Protein AF-A0A1C5TEP1-F1 (afdb_monomer_lite)

Secondary structure (DSSP, 8-state):
--------TT-EEEEEEEETTEEEEEEEEEEEEEETTEEEEEETTS-EEEEEGGGEEEEEEE-----

Structure (mmCIF, N/CA/C/O backbone):
data_AF-A0A1C5TEP1-F1
#
_entry.id   AF-A0A1C5TEP1-F1
#
loop_
_atom_site.group_PDB
_atom_site.id
_atom_site.type_symbol
_atom_site.label_atom_id
_atom_site.label_alt_id
_atom_site.label_comp_id
_atom_site.label_asym_id
_atom_site.label_entity_id
_atom_site.label_seq_id
_atom_site.pdbx_PDB_ins_code
_atom_site.Cartn_x
_atom_site.Cartn_y
_atom_site.Cartn_z
_atom_site.occupancy
_atom_site.B_iso_or_equiv
_atom_site.auth_seq_id
_atom_site.auth_comp_id
_atom_site.auth_asym_id
_atom_site.auth_atom_id
_atom_site.pdbx_PDB_model_num
ATOM 1 N N . MET A 1 1 ? 7.431 6.095 16.951 1.00 40.44 1 MET A N 1
ATOM 2 C CA . MET A 1 1 ? 6.762 5.842 15.658 1.00 40.44 1 MET A CA 1
ATOM 3 C C . MET A 1 1 ? 7.773 5.121 14.787 1.00 40.44 1 MET A C 1
ATOM 5 O O . MET A 1 1 ? 8.898 5.604 14.763 1.00 40.44 1 MET A O 1
ATOM 9 N N . PRO A 1 2 ? 7.474 3.955 14.193 1.00 38.59 2 PRO A N 1
ATOM 10 C CA . PRO A 1 2 ? 8.443 3.304 13.322 1.00 38.59 2 PRO A CA 1
ATOM 11 C C . PRO A 1 2 ? 8.611 4.148 12.051 1.00 38.59 2 PRO A C 1
ATOM 13 O O . PRO A 1 2 ? 7.622 4.487 11.400 1.00 38.59 2 PRO A O 1
ATOM 16 N N . GLU A 1 3 ? 9.851 4.529 11.746 1.00 45.66 3 GLU A N 1
ATOM 17 C CA . GLU A 1 3 ? 10.222 5.146 10.471 1.00 45.66 3 GLU A CA 1
ATOM 18 C C . GLU A 1 3 ? 9.970 4.136 9.352 1.00 45.66 3 GLU A C 1
ATOM 20 O O . GLU A 1 3 ? 10.588 3.070 9.323 1.00 45.66 3 GLU A O 1
ATOM 25 N N . ILE A 1 4 ? 9.072 4.468 8.425 1.00 54.75 4 ILE A N 1
ATOM 26 C CA . ILE A 1 4 ? 9.014 3.777 7.139 1.00 54.75 4 ILE A CA 1
ATOM 27 C C . ILE A 1 4 ? 10.230 4.263 6.361 1.00 54.75 4 ILE A C 1
ATOM 29 O O . ILE A 1 4 ? 10.216 5.350 5.786 1.00 54.75 4 ILE A O 1
ATOM 33 N N . LYS A 1 5 ? 11.315 3.486 6.400 1.00 53.34 5 LYS A N 1
ATOM 34 C CA . LYS A 1 5 ? 12.433 3.695 5.486 1.00 53.34 5 LYS A CA 1
ATOM 35 C C . LYS A 1 5 ? 11.936 3.383 4.083 1.00 53.34 5 LYS A C 1
ATOM 37 O O . LYS A 1 5 ? 11.453 2.282 3.838 1.00 53.34 5 LYS A O 1
ATOM 42 N N . LEU A 1 6 ? 12.038 4.370 3.198 1.00 53.75 6 LEU A N 1
ATOM 43 C CA . LEU A 1 6 ? 11.890 4.168 1.763 1.00 53.75 6 LEU A CA 1
ATOM 44 C C . LEU A 1 6 ? 12.956 3.143 1.356 1.00 53.75 6 LEU A C 1
ATOM 46 O O . LEU A 1 6 ? 14.149 3.441 1.419 1.00 53.75 6 LEU A O 1
ATOM 50 N N . MET A 1 7 ? 12.523 1.917 1.074 1.00 54.97 7 MET A N 1
ATOM 51 C CA . MET A 1 7 ? 13.367 0.892 0.464 1.00 54.97 7 MET A CA 1
ATOM 52 C C . MET A 1 7 ? 13.465 1.183 -1.033 1.00 54.97 7 MET A C 1
ATOM 54 O O . MET A 1 7 ? 12.643 1.936 -1.565 1.00 54.97 7 MET A O 1
ATOM 58 N N . SER A 1 8 ? 14.528 0.695 -1.671 1.00 52.78 8 SER A N 1
ATOM 59 C CA . SER A 1 8 ? 14.808 0.982 -3.077 1.00 52.78 8 SER A CA 1
ATOM 60 C C . SER A 1 8 ? 13.585 0.675 -3.937 1.00 52.78 8 SER A C 1
ATOM 62 O O . SER A 1 8 ? 12.854 -0.276 -3.683 1.00 52.78 8 SER A O 1
ATOM 64 N N . THR A 1 9 ? 13.367 1.486 -4.970 1.00 55.91 9 THR A N 1
ATOM 65 C CA . THR A 1 9 ? 12.240 1.370 -5.912 1.00 55.91 9 THR A CA 1
ATOM 66 C C . THR A 1 9 ? 12.126 0.012 -6.609 1.00 55.91 9 THR A C 1
ATOM 68 O O . THR A 1 9 ? 11.093 -0.265 -7.205 1.00 55.91 9 THR A O 1
ATOM 71 N N . ASP A 1 10 ? 13.160 -0.821 -6.534 1.00 57.97 10 ASP A N 1
ATOM 72 C CA . ASP A 1 10 ? 13.206 -2.146 -7.149 1.00 57.97 10 ASP A CA 1
ATOM 73 C C . ASP A 1 10 ? 12.718 -3.270 -6.210 1.00 57.97 10 ASP A C 1
ATOM 75 O O . ASP A 1 10 ? 12.469 -4.382 -6.666 1.00 57.97 10 ASP A O 1
ATOM 79 N N . ASP A 1 11 ? 12.492 -2.990 -4.921 1.00 62.44 11 ASP A N 1
ATOM 80 C CA . ASP A 1 11 ? 12.070 -4.009 -3.956 1.00 62.44 11 ASP A CA 1
ATOM 81 C C . ASP A 1 11 ? 10.548 -4.228 -4.008 1.00 62.44 11 ASP A C 1
ATOM 83 O O . ASP A 1 11 ? 9.742 -3.310 -3.806 1.00 62.44 11 ASP A O 1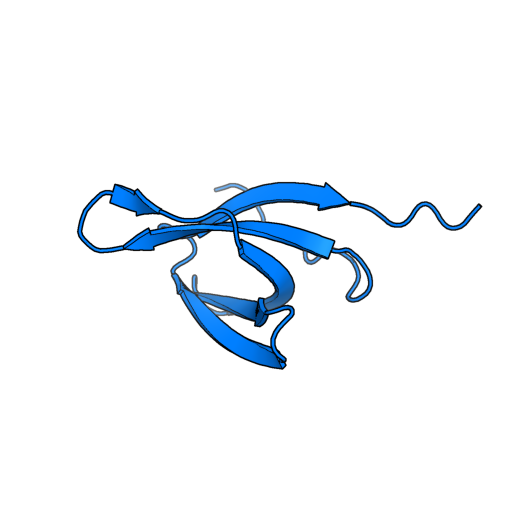
ATOM 87 N N . ALA A 1 12 ? 10.126 -5.471 -4.249 1.00 65.88 12 ALA A N 1
ATOM 88 C CA . ALA A 1 12 ? 8.721 -5.849 -4.153 1.00 65.88 12 ALA A CA 1
ATOM 89 C C . ALA A 1 12 ? 8.296 -5.897 -2.675 1.00 65.88 12 ALA A C 1
ATOM 91 O O . ALA A 1 12 ? 8.879 -6.606 -1.848 1.00 65.88 12 ALA A O 1
ATOM 92 N N . ILE A 1 13 ? 7.250 -5.145 -2.327 1.00 73.81 13 ILE A N 1
ATOM 93 C CA . ILE A 1 13 ? 6.715 -5.064 -0.969 1.00 73.81 13 ILE A CA 1
ATOM 94 C 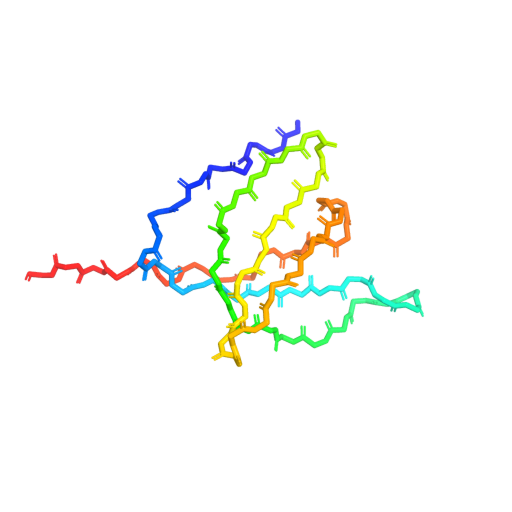C . ILE A 1 13 ? 5.313 -5.663 -0.949 1.00 73.81 13 ILE A C 1
ATOM 96 O O . ILE A 1 13 ? 4.394 -5.235 -1.652 1.00 73.81 13 ILE A O 1
ATOM 100 N N . TYR A 1 14 ? 5.114 -6.637 -0.069 1.00 78.75 14 TYR A N 1
ATOM 101 C CA . TYR A 1 14 ? 3.791 -7.181 0.184 1.00 78.75 14 TYR A CA 1
ATOM 102 C C . TYR A 1 14 ? 3.134 -6.423 1.325 1.00 78.75 14 TYR A C 1
ATOM 104 O O . TYR A 1 14 ? 3.646 -6.387 2.445 1.00 78.75 14 TYR A O 1
ATOM 112 N N . VAL A 1 15 ? 1.963 -5.855 1.063 1.00 79.81 15 VAL A N 1
ATOM 113 C CA . VAL A 1 15 ? 1.216 -5.051 2.024 1.00 79.81 15 VAL A CA 1
ATOM 114 C C . VAL A 1 15 ? -0.184 -5.606 2.279 1.00 79.81 15 VAL A C 1
ATOM 116 O O . VAL A 1 15 ? -0.752 -6.340 1.473 1.00 79.81 15 VAL A O 1
ATOM 119 N N . GLN A 1 16 ? -0.759 -5.246 3.423 1.00 84.75 16 GLN A N 1
ATOM 120 C CA . GLN A 1 16 ? -2.176 -5.408 3.733 1.00 84.75 16 GLN A CA 1
ATOM 121 C C . GLN A 1 16 ? -2.815 -4.052 3.979 1.00 84.75 16 GLN A C 1
ATOM 123 O O . GLN A 1 16 ? -2.237 -3.194 4.653 1.00 84.75 16 GLN A O 1
ATOM 128 N N . LEU A 1 17 ? -4.045 -3.903 3.491 1.00 82.44 17 LEU A N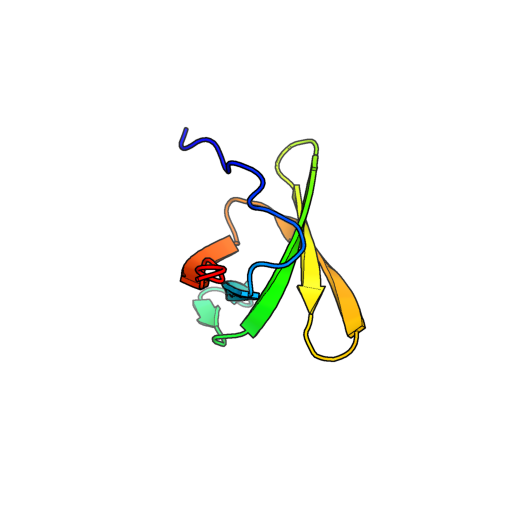 1
ATOM 129 C CA . LEU A 1 17 ? -4.826 -2.683 3.640 1.00 82.44 17 LEU A CA 1
ATOM 130 C C . LEU A 1 17 ? -5.962 -2.889 4.637 1.00 82.44 17 LEU A C 1
ATOM 132 O O . LEU A 1 17 ? -6.683 -3.892 4.602 1.00 82.44 17 LEU A O 1
ATOM 136 N N . TRP A 1 18 ? -6.157 -1.915 5.520 1.00 81.50 18 TRP A N 1
ATOM 137 C CA . TRP A 1 18 ? -7.343 -1.865 6.364 1.00 81.50 18 TRP A CA 1
ATOM 138 C C . TRP A 1 18 ? -8.517 -1.272 5.587 1.00 81.50 18 TRP A C 1
ATOM 140 O O . TRP A 1 18 ? -8.552 -0.075 5.295 1.00 81.50 18 TRP A O 1
ATOM 150 N N . THR A 1 19 ? -9.512 -2.105 5.288 1.00 78.69 19 THR A N 1
ATOM 151 C CA . THR A 1 19 ? -10.738 -1.698 4.591 1.00 78.69 19 THR A CA 1
ATOM 152 C C . THR A 1 19 ? -11.958 -2.286 5.294 1.00 78.69 19 THR A C 1
ATOM 154 O O . THR A 1 19 ? -11.932 -3.414 5.788 1.00 78.69 19 THR A O 1
ATOM 157 N N . ASN A 1 20 ? -13.044 -1.512 5.382 1.00 81.12 20 ASN A N 1
ATOM 158 C CA . ASN A 1 20 ? -14.324 -1.954 5.957 1.00 81.12 20 ASN A CA 1
ATOM 159 C C . ASN A 1 20 ? -14.211 -2.612 7.352 1.00 81.12 20 ASN A C 1
ATOM 161 O O . ASN A 1 20 ? -14.897 -3.590 7.642 1.00 81.12 20 ASN A O 1
ATOM 165 N N . GLY A 1 21 ? -13.331 -2.092 8.215 1.00 84.12 21 GLY A N 1
ATOM 166 C CA . GLY A 1 21 ? -13.186 -2.565 9.597 1.00 84.12 21 GLY A CA 1
ATOM 167 C C . GLY A 1 21 ? -12.381 -3.858 9.773 1.00 84.12 21 GLY A C 1
ATOM 168 O O . GLY A 1 21 ? -12.443 -4.456 10.844 1.00 84.12 21 GLY A O 1
ATOM 169 N N . ALA A 1 22 ? -11.635 -4.301 8.756 1.00 85.25 22 ALA A N 1
ATOM 170 C CA . ALA A 1 22 ? -10.733 -5.444 8.863 1.00 85.25 22 ALA A CA 1
ATOM 171 C C . ALA A 1 22 ? -9.475 -5.273 7.993 1.00 85.25 22 ALA A C 1
ATOM 173 O O . ALA A 1 22 ? -9.502 -4.596 6.965 1.00 85.25 22 ALA A O 1
ATOM 174 N N . TRP A 1 23 ? -8.380 -5.943 8.367 1.00 82.88 23 TRP A N 1
ATOM 175 C CA . TRP A 1 23 ? -7.221 -6.121 7.486 1.00 82.88 23 TRP A CA 1
ATOM 176 C C . TRP A 1 23 ? -7.608 -7.084 6.366 1.00 82.88 23 TRP A C 1
ATOM 178 O O . TRP A 1 23 ? -8.055 -8.205 6.628 1.00 82.88 23 TRP A O 1
ATOM 188 N N . ARG A 1 24 ? -7.487 -6.640 5.117 1.00 76.62 24 ARG A N 1
ATOM 189 C CA . ARG A 1 24 ? -7.882 -7.406 3.933 1.00 76.62 24 ARG A CA 1
ATOM 190 C C . ARG A 1 24 ? -6.740 -7.431 2.922 1.00 76.62 24 ARG A C 1
ATOM 192 O O . ARG A 1 24 ? -6.001 -6.461 2.831 1.00 76.62 24 ARG A O 1
ATOM 199 N N . HIS A 1 25 ? -6.698 -8.534 2.167 1.00 69.94 25 HIS A N 1
ATOM 200 C CA . HIS A 1 25 ? -5.889 -8.794 0.968 1.00 69.94 25 HIS A CA 1
ATOM 201 C C . HIS A 1 25 ? -4.370 -8.589 1.126 1.00 69.94 25 HIS A C 1
ATOM 203 O O . HIS A 1 25 ? -3.906 -7.505 1.454 1.00 69.94 25 HIS A O 1
ATOM 209 N N . LYS A 1 26 ? -3.578 -9.637 0.857 1.00 74.69 26 LYS A N 1
ATOM 210 C CA . LYS A 1 26 ? -2.144 -9.467 0.580 1.00 74.69 26 LYS A CA 1
ATOM 211 C C . LYS A 1 26 ? -2.063 -8.852 -0.817 1.00 74.69 26 LYS A C 1
ATOM 213 O O . LYS A 1 26 ? -2.513 -9.480 -1.769 1.00 74.69 26 LYS A O 1
ATOM 218 N N . ILE A 1 27 ? -1.579 -7.623 -0.907 1.00 75.31 27 ILE A N 1
ATOM 219 C CA . ILE A 1 27 ? -1.370 -6.901 -2.161 1.00 75.31 27 ILE A CA 1
ATOM 220 C C . ILE A 1 27 ? 0.136 -6.803 -2.371 1.00 75.31 27 ILE A C 1
ATOM 222 O O . ILE A 1 27 ? 0.862 -6.485 -1.432 1.00 75.31 27 ILE A O 1
ATOM 226 N N . CYS A 1 28 ? 0.598 -7.115 -3.575 1.00 75.88 28 CYS A N 1
ATOM 227 C CA . CYS A 1 28 ? 1.983 -6.910 -3.975 1.00 75.88 28 CYS A CA 1
ATOM 228 C C . CYS A 1 28 ? 2.102 -5.546 -4.659 1.00 75.88 28 CYS A C 1
ATOM 230 O O . CYS A 1 28 ? 1.280 -5.204 -5.510 1.00 75.88 28 CYS A O 1
ATOM 232 N N . GLY A 1 29 ? 3.103 -4.760 -4.282 1.00 79.00 29 GLY A N 1
ATOM 233 C CA . GLY A 1 29 ? 3.370 -3.471 -4.904 1.00 79.00 29 GLY A CA 1
ATOM 234 C C . GLY A 1 29 ? 4.697 -2.881 -4.449 1.00 79.00 29 GLY A C 1
ATOM 235 O O . GLY A 1 29 ? 5.445 -3.496 -3.698 1.00 79.00 29 GLY A O 1
ATOM 236 N N . GLN A 1 30 ? 4.986 -1.671 -4.897 1.00 82.50 30 GLN A N 1
ATOM 237 C CA . GLN A 1 30 ? 6.174 -0.911 -4.530 1.00 82.50 30 GLN A CA 1
ATOM 238 C C . GLN A 1 30 ? 5.753 0.322 -3.736 1.00 82.50 30 GLN A C 1
ATOM 240 O O . GLN A 1 30 ? 4.819 1.031 -4.118 1.00 82.50 30 GLN A O 1
ATOM 245 N N . VAL A 1 31 ? 6.440 0.598 -2.627 1.00 82.12 31 VAL A N 1
ATOM 246 C CA . VAL A 1 31 ? 6.282 1.875 -1.922 1.00 82.12 31 VAL A CA 1
ATOM 247 C C . VAL A 1 31 ? 7.051 2.925 -2.706 1.00 82.12 31 VAL A C 1
ATOM 249 O O . VAL A 1 31 ? 8.274 2.901 -2.762 1.00 82.12 31 VAL A O 1
ATOM 252 N N . VAL A 1 32 ? 6.324 3.865 -3.295 1.00 83.62 32 VAL A N 1
ATOM 253 C CA . VAL A 1 32 ? 6.898 4.903 -4.163 1.00 83.62 32 VAL A CA 1
ATOM 254 C C . VAL A 1 32 ? 7.114 6.228 -3.435 1.00 83.62 32 VAL A C 1
ATOM 256 O O . VAL A 1 32 ? 7.831 7.098 -3.921 1.00 83.62 32 VAL A O 1
ATOM 259 N N . GLY A 1 33 ? 6.540 6.388 -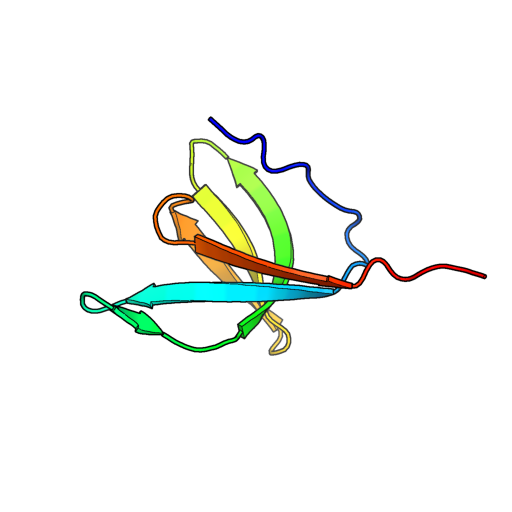2.241 1.00 80.94 33 GLY A N 1
ATOM 260 C CA . GLY A 1 33 ? 6.766 7.561 -1.406 1.00 80.94 33 GLY A CA 1
ATOM 261 C C . GLY A 1 33 ? 5.940 7.561 -0.127 1.00 80.94 33 GLY A C 1
ATOM 262 O O . GLY A 1 33 ? 4.995 6.789 0.033 1.00 80.94 33 GLY A O 1
ATOM 263 N N . SER A 1 34 ? 6.284 8.460 0.792 1.00 85.38 34 SER A N 1
ATOM 264 C CA . SER A 1 34 ? 5.442 8.789 1.939 1.00 85.38 34 SER A CA 1
ATOM 265 C C . SER A 1 34 ? 5.425 10.298 2.170 1.00 85.38 34 SER A C 1
ATOM 267 O O . SER A 1 34 ? 6.441 10.977 2.016 1.00 85.38 34 SER A O 1
ATOM 269 N N . TYR A 1 35 ? 4.254 10.838 2.499 1.00 85.50 35 TYR A N 1
ATOM 270 C CA . TYR A 1 35 ? 4.063 12.264 2.753 1.00 85.50 35 TYR A CA 1
ATOM 271 C C . TYR A 1 35 ? 2.928 12.476 3.756 1.00 85.50 35 TYR A C 1
ATOM 273 O O . TYR A 1 35 ? 1.845 11.924 3.594 1.00 85.50 35 TYR A O 1
ATOM 281 N N . GLU A 1 36 ? 3.192 13.245 4.818 1.00 89.38 36 GLU A N 1
ATOM 282 C CA . GLU A 1 36 ?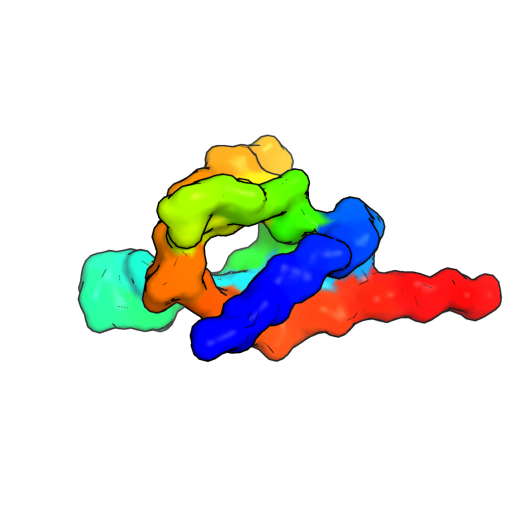 2.214 13.616 5.861 1.00 89.38 36 GLU A CA 1
ATOM 283 C C . GLU A 1 36 ? 1.353 12.450 6.403 1.00 89.38 36 GLU A C 1
ATOM 285 O O . GLU A 1 36 ? 0.159 12.589 6.654 1.00 89.38 36 GLU A O 1
ATOM 290 N N . GLY A 1 37 ? 1.962 11.277 6.610 1.00 85.38 37 GLY A N 1
ATOM 291 C CA . GLY A 1 37 ? 1.269 10.094 7.141 1.00 85.38 37 GLY A CA 1
ATOM 292 C C . GLY A 1 37 ? 0.467 9.302 6.103 1.00 85.38 37 GLY A C 1
ATOM 293 O O . GLY A 1 37 ? -0.205 8.337 6.467 1.00 85.38 37 GLY A O 1
ATOM 294 N N . MET A 1 38 ? 0.564 9.664 4.825 1.00 86.69 38 MET A N 1
ATOM 295 C CA . MET A 1 38 ? 0.116 8.870 3.684 1.00 86.69 38 MET A CA 1
ATOM 296 C C . MET A 1 38 ? 1.307 8.144 3.055 1.00 86.69 38 MET A C 1
ATOM 298 O O . MET A 1 38 ? 2.428 8.655 3.042 1.00 86.69 38 MET A O 1
ATOM 302 N N . VAL A 1 39 ? 1.060 6.951 2.527 1.00 87.31 39 VAL A N 1
ATOM 303 C CA . VAL A 1 39 ? 2.030 6.132 1.799 1.00 87.31 39 VAL A CA 1
ATOM 304 C C . VAL A 1 39 ? 1.477 5.871 0.406 1.00 87.31 39 VAL A C 1
ATOM 306 O O . VAL A 1 39 ? 0.371 5.346 0.275 1.00 87.31 39 VAL A O 1
ATOM 309 N N . GLY A 1 40 ? 2.250 6.240 -0.609 1.00 87.81 40 GLY A N 1
ATOM 310 C CA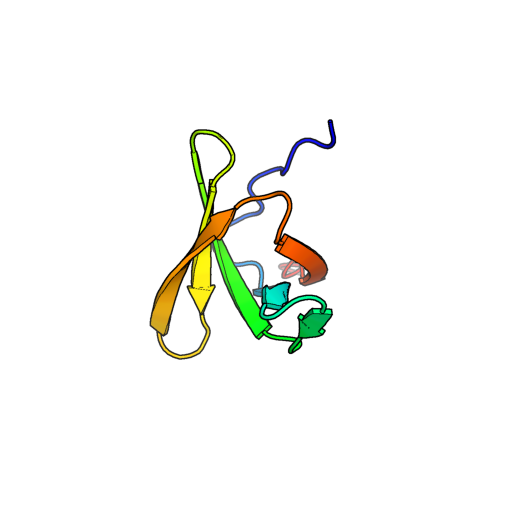 . GLY A 1 40 ? 1.956 5.953 -2.005 1.00 87.81 40 GLY A CA 1
ATOM 311 C C . GLY A 1 40 ? 2.448 4.561 -2.379 1.00 87.81 40 GLY A C 1
ATOM 312 O O . GLY A 1 40 ? 3.602 4.211 -2.109 1.00 87.81 40 GLY A O 1
ATOM 313 N N . LEU A 1 41 ? 1.577 3.775 -3.003 1.00 85.88 41 LEU A N 1
ATOM 314 C CA . LEU A 1 41 ? 1.858 2.429 -3.485 1.00 85.88 41 LEU A CA 1
ATOM 315 C C . LEU A 1 41 ? 1.628 2.359 -4.993 1.00 85.88 41 LEU A C 1
ATOM 317 O O . LEU A 1 41 ? 0.558 2.739 -5.464 1.00 85.88 41 LEU A O 1
ATOM 321 N N . LEU A 1 42 ? 2.600 1.822 -5.726 1.00 85.88 42 LEU A N 1
ATOM 322 C CA . LEU A 1 42 ? 2.418 1.361 -7.098 1.00 85.88 42 LEU A CA 1
ATOM 323 C C . LEU A 1 42 ? 2.145 -0.140 -7.063 1.00 85.88 42 LEU A C 1
ATOM 325 O O . LEU A 1 42 ? 3.012 -0.930 -6.699 1.00 85.88 42 LEU A O 1
ATOM 329 N N . LEU A 1 43 ? 0.923 -0.531 -7.386 1.00 84.50 43 LEU A N 1
ATOM 330 C CA . LEU A 1 43 ? 0.505 -1.925 -7.399 1.00 84.50 43 LEU A CA 1
ATOM 331 C C . LEU A 1 43 ? 1.066 -2.654 -8.628 1.00 84.50 43 LEU A C 1
ATOM 333 O O . LEU A 1 43 ? 1.388 -2.040 -9.644 1.00 84.50 43 LEU A O 1
ATOM 337 N N . ASP A 1 44 ? 1.143 -3.980 -8.549 1.00 81.06 44 ASP A N 1
ATOM 338 C CA . ASP A 1 44 ? 1.576 -4.852 -9.653 1.00 81.06 44 ASP A CA 1
ATOM 339 C C . ASP A 1 44 ? 0.727 -4.708 -10.932 1.00 81.06 44 ASP A C 1
ATOM 341 O O . ASP A 1 44 ? 1.227 -4.867 -12.046 1.00 81.06 44 ASP A O 1
ATOM 345 N N . ASN A 1 45 ? -0.548 -4.349 -10.785 1.00 81.94 45 ASN A N 1
ATOM 346 C CA . ASN A 1 45 ? -1.461 -4.039 -11.883 1.00 81.94 45 ASN A CA 1
ATOM 347 C C . ASN A 1 45 ? -1.207 -2.657 -12.531 1.00 81.94 45 ASN A C 1
ATOM 349 O O . ASN A 1 45 ? -1.891 -2.304 -13.493 1.00 81.94 45 ASN A O 1
ATOM 353 N N . GLY A 1 46 ? -0.243 -1.883 -12.020 1.00 84.19 46 GLY A N 1
ATOM 354 C CA . GLY A 1 46 ? 0.102 -0.536 -12.475 1.00 84.19 46 GLY A CA 1
ATOM 355 C C . GLY A 1 46 ? -0.762 0.583 -11.885 1.00 84.19 46 GLY A C 1
ATOM 356 O O . GLY A 1 46 ? -0.581 1.743 -12.256 1.00 84.19 46 GLY A O 1
ATOM 357 N N . GLU A 1 47 ? -1.699 0.276 -10.985 1.00 87.06 47 GLU A N 1
ATOM 358 C CA . GLU A 1 47 ? -2.492 1.286 -10.287 1.00 87.06 47 GLU A CA 1
ATOM 359 C C . GLU A 1 47 ? -1.684 1.959 -9.177 1.00 87.06 47 GLU A C 1
ATOM 361 O O . GLU A 1 47 ? -0.918 1.324 -8.454 1.00 87.06 47 GLU A O 1
ATOM 366 N N . TYR A 1 48 ? -1.904 3.260 -9.011 1.00 87.69 48 TYR A N 1
ATOM 367 C CA . TYR A 1 48 ? -1.330 4.038 -7.924 1.00 87.69 48 TYR A CA 1
ATOM 368 C C . TYR A 1 48 ? -2.380 4.273 -6.835 1.00 87.69 48 TYR A C 1
ATOM 370 O O . TYR A 1 48 ? -3.492 4.724 -7.128 1.00 87.69 48 TYR A O 1
ATOM 378 N N . VAL A 1 49 ? -2.029 3.994 -5.579 1.00 86.94 49 VAL A N 1
ATOM 379 C CA . VAL A 1 49 ? -2.935 4.130 -4.432 1.00 86.94 49 VAL A CA 1
ATOM 380 C C . VAL A 1 49 ? -2.234 4.826 -3.271 1.00 86.94 49 VAL A C 1
ATOM 382 O O . VAL A 1 49 ? -1.197 4.365 -2.802 1.00 86.94 49 VAL A O 1
ATOM 385 N N . ASP A 1 50 ? -2.851 5.885 -2.744 1.00 88.25 50 ASP A N 1
ATOM 386 C CA . ASP A 1 50 ? -2.434 6.511 -1.488 1.00 88.25 50 ASP A CA 1
ATOM 387 C C . ASP A 1 50 ? -3.200 5.910 -0.307 1.00 88.25 50 ASP A C 1
ATOM 389 O O . ASP A 1 50 ? -4.436 5.901 -0.267 1.00 88.25 50 ASP A O 1
ATOM 393 N N . VAL A 1 51 ? -2.465 5.434 0.694 1.00 86.56 51 VAL A N 1
ATOM 394 C CA . VAL A 1 51 ? -3.026 4.776 1.877 1.00 86.56 51 VAL A CA 1
ATOM 395 C C . VAL A 1 51 ? -2.521 5.469 3.140 1.00 86.56 51 VAL A C 1
ATOM 397 O O . VAL A 1 51 ? -1.316 5.679 3.273 1.00 86.56 51 VAL A O 1
ATOM 400 N N . PRO A 1 52 ? -3.391 5.781 4.118 1.00 89.38 52 PRO A N 1
ATOM 401 C CA . PRO A 1 52 ? -2.935 6.231 5.427 1.00 89.38 52 PRO A CA 1
ATOM 402 C C . PRO A 1 52 ? -2.008 5.190 6.058 1.00 89.38 52 PRO A C 1
ATOM 404 O O . PRO A 1 52 ? -2.352 4.010 6.116 1.00 89.38 52 PRO A O 1
ATOM 407 N N . GLN A 1 53 ? -0.871 5.622 6.592 1.00 85.94 53 GLN A N 1
ATOM 408 C CA . GLN A 1 53 ? 0.137 4.751 7.198 1.00 85.94 53 GLN A CA 1
ATOM 409 C C . GLN A 1 53 ? -0.451 3.845 8.293 1.00 85.94 53 GLN A C 1
ATOM 411 O O . GLN A 1 53 ? -0.087 2.681 8.411 1.00 85.94 53 GLN A O 1
ATOM 416 N N . GLU A 1 54 ? -1.408 4.350 9.072 1.00 86.88 54 GLU A N 1
ATOM 417 C CA . GLU A 1 54 ? -2.126 3.587 10.104 1.00 86.88 54 GLU A CA 1
ATOM 418 C C . GLU A 1 54 ? -3.018 2.458 9.548 1.00 86.88 54 GLU A C 1
ATOM 420 O O . GLU A 1 54 ? -3.353 1.514 10.265 1.00 86.88 54 GLU A O 1
ATOM 425 N N . ARG A 1 55 ? -3.394 2.541 8.267 1.00 86.56 55 ARG A N 1
ATOM 426 C CA . ARG A 1 55 ? -4.201 1.558 7.524 1.00 86.56 55 ARG A CA 1
ATOM 427 C C . ARG A 1 55 ? -3.356 0.681 6.607 1.00 86.56 55 ARG A C 1
ATOM 429 O O . ARG A 1 55 ? -3.924 -0.083 5.825 1.00 86.56 55 ARG A O 1
ATOM 436 N N . LEU A 1 56 ? -2.034 0.774 6.716 1.00 84.62 56 LEU A N 1
ATOM 437 C CA . LEU A 1 56 ? -1.079 -0.003 5.947 1.00 84.62 56 LEU A CA 1
ATOM 438 C C . LEU A 1 56 ? -0.284 -0.924 6.875 1.00 84.62 56 LEU A C 1
ATOM 440 O O . LEU A 1 56 ? 0.234 -0.504 7.909 1.00 84.62 56 LEU A O 1
ATOM 444 N N . ARG A 1 57 ? -0.153 -2.193 6.488 1.00 85.38 57 ARG A N 1
ATOM 445 C CA . ARG A 1 57 ? 0.788 -3.133 7.106 1.00 85.38 57 ARG A CA 1
ATOM 446 C C . ARG A 1 57 ? 1.719 -3.686 6.052 1.00 85.38 57 ARG A C 1
ATOM 448 O O . ARG A 1 57 ? 1.250 -4.302 5.106 1.00 85.38 57 ARG A O 1
ATOM 455 N N . ILE A 1 58 ? 3.014 -3.505 6.254 1.00 79.88 58 ILE A N 1
ATOM 456 C CA . ILE A 1 58 ? 4.050 -4.158 5.458 1.00 79.88 58 ILE A CA 1
ATOM 457 C C . ILE A 1 58 ? 4.235 -5.568 6.028 1.00 79.88 58 ILE A C 1
ATOM 459 O O . ILE A 1 58 ? 4.440 -5.720 7.233 1.00 79.88 58 ILE A O 1
ATOM 463 N N . LEU A 1 59 ? 4.074 -6.586 5.187 1.00 77.62 59 LEU A N 1
ATOM 464 C CA . LEU A 1 59 ? 4.215 -7.993 5.557 1.00 77.62 59 LEU A CA 1
ATOM 465 C C . LEU A 1 59 ? 5.626 -8.504 5.277 1.00 77.62 59 LEU A C 1
ATOM 467 O O . LEU A 1 59 ? 6.243 -9.095 6.156 1.00 77.62 59 LEU A O 1
ATOM 471 N N . GLU A 1 60 ? 6.107 -8.286 4.056 1.00 70.94 60 GLU A N 1
ATOM 472 C CA . GLU A 1 60 ? 7.381 -8.799 3.556 1.00 70.94 60 GLU A CA 1
ATOM 473 C C . GLU A 1 60 ? 7.989 -7.761 2.617 1.00 70.94 60 GLU A C 1
ATOM 475 O O . GLU A 1 60 ? 7.277 -7.129 1.833 1.00 70.94 60 GLU A O 1
ATOM 480 N N . THR A 1 61 ? 9.300 -7.592 2.727 1.00 67.06 61 THR A N 1
ATOM 481 C CA . THR A 1 61 ? 10.125 -6.787 1.830 1.00 67.06 61 THR A CA 1
ATOM 482 C C . THR A 1 61 ? 11.071 -7.769 1.159 1.00 67.06 61 THR A C 1
ATOM 484 O O . THR A 1 61 ? 11.958 -8.312 1.824 1.00 67.06 61 THR A O 1
ATOM 487 N N . GLU A 1 62 ? 10.834 -8.080 -0.112 1.00 61.94 62 GLU A N 1
ATOM 488 C CA . GLU A 1 62 ? 11.822 -8.809 -0.900 1.00 61.94 62 GLU A CA 1
ATOM 489 C C . GLU A 1 62 ? 12.862 -7.784 -1.333 1.00 61.94 62 GLU A C 1
ATOM 491 O O . GLU A 1 62 ? 12.674 -7.082 -2.319 1.00 61.94 62 GLU A O 1
ATOM 496 N N . GLU A 1 63 ? 13.925 -7.652 -0.534 1.00 55.88 63 GLU A N 1
ATOM 497 C CA . GLU A 1 63 ? 15.139 -6.999 -1.010 1.00 55.88 63 GLU A CA 1
ATOM 498 C C . GLU A 1 63 ? 15.675 -7.880 -2.141 1.00 55.88 63 GLU A C 1
ATOM 500 O O . GLU A 1 63 ? 16.075 -9.026 -1.884 1.00 55.88 63 GLU A O 1
ATOM 505 N N . GLU A 1 64 ? 15.660 -7.395 -3.386 1.00 51.28 64 GLU A N 1
ATOM 506 C CA . GLU A 1 64 ? 16.405 -8.070 -4.447 1.00 51.28 64 GLU A CA 1
ATOM 507 C C . GLU A 1 64 ? 17.882 -8.026 -4.039 1.00 51.28 64 GLU A C 1
ATOM 509 O O . GLU A 1 64 ? 18.584 -7.025 -4.190 1.00 51.28 64 GLU A O 1
ATOM 514 N N . LYS A 1 65 ? 18.377 -9.128 -3.464 1.00 43.66 65 LYS A N 1
ATOM 515 C CA . LYS A 1 65 ? 19.811 -9.348 -3.314 1.00 43.66 65 LYS A CA 1
ATOM 516 C C . LYS A 1 65 ? 20.389 -9.457 -4.717 1.00 43.66 65 LYS A C 1
ATOM 518 O O . LYS A 1 65 ? 20.386 -10.532 -5.305 1.00 43.66 65 LYS A O 1
ATOM 523 N N . ILE A 1 66 ? 20.874 -8.335 -5.233 1.00 48.34 66 ILE A N 1
ATOM 524 C CA . ILE A 1 66 ? 21.765 -8.306 -6.386 1.00 48.34 66 ILE A CA 1
ATOM 525 C C . ILE A 1 66 ? 23.038 -9.055 -5.953 1.00 48.34 66 ILE A C 1
ATOM 527 O O . ILE A 1 66 ? 23.824 -8.533 -5.158 1.00 48.34 66 ILE A O 1
ATOM 531 N N . GLU A 1 67 ? 23.172 -10.311 -6.387 1.00 45.22 67 GLU A N 1
ATOM 532 C CA . GLU A 1 67 ? 24.380 -11.143 -6.245 1.00 45.22 67 GLU A CA 1
ATOM 533 C C . GLU A 1 67 ? 25.417 -10.797 -7.322 1.00 45.22 67 GLU A C 1
ATOM 535 O O . GLU A 1 67 ? 25.018 -10.585 -8.493 1.00 45.22 67 GLU A O 1
#

Foldseek 3Di:
DDDPPQDDQPKWWFKWFDDPNDTDDGFIFHFPDDDPQWTWTQGPVRDIDIGRVVRMDTDDIRPPPPD

pLDDT: mean 74.3, std 14.5, range [38.59, 89.38]

Radius of gyration: 11.71 Å; chains: 1; bounding box: 39×25×28 Å

Sequence (67 aa):
MPEIKLMSTDDAIYVQLWTNGAWRHKICGQVVGSYEGMVGLLLDNGEYVDVPQERLRILETEEEKIE